Protein AF-A0A0S3SBW6-F1 (afdb_monomer_lite)

Sequence (137 aa):
MDALLVTCADGRRFARIVPVQAQPDSPPTWGVNSSSSASKRRSKVLGTHMEFLASALDGKISLGCDSAAWRAYVSGFVSLMVDCTPNWVLEVDVHVLKRLSNGLRQLNEEELALVLLAVRGIGTMGAAAELIIDTRI

Organism: NCBI:txid157739

Secondary structure (DSSP, 8-state):
-----EEPTT--EE---PPPPP-SS--------TTSHHHHHHHHHHHHHHHHHHHHHTTSS--SS-HHHHHHHHHHHHHHHHHH-TTHHHHS-HHHHHHHHHHHHHTT-HHHHHHHHHHH-GGGHHHHHHHHHHH--

InterPro domains:
  IPR039638 Mediator of RNA polymerase II transcription subunit 33A/B [PTHR33739] (29-134)
  IPR060620 Mediator of RNA polymerase II transcription subunit 33, C-terminal domain [PF27769] (29-93)

Foldseek 3Di:
DDFDFDADPVRDTDGQPDPPDDDDPD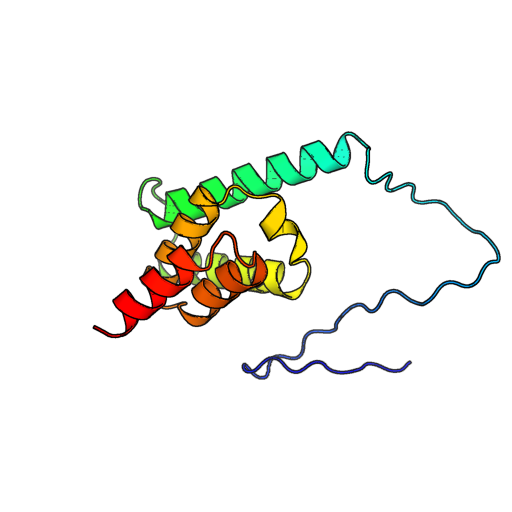DDPPPPPCPDVVVVVLLVVLQVVLLVLLCVLVVVDDDPDDPVVNLCVLLVVLVCCCVRPLCSLCSYDLVSLLSNLVSCVVSVNNVSSLSSLPSNPDVSVVSSVVSVVVVVD

pLDDT: mean 76.61, std 20.48, range [32.44, 96.25]

Radius of gyration: 17.64 Å; chains: 1; bounding box: 35×50×37 Å

Structure (mmCIF, N/CA/C/O backbone):
data_AF-A0A0S3SBW6-F1
#
_entry.id   AF-A0A0S3SBW6-F1
#
loop_
_atom_site.group_PDB
_atom_site.id
_atom_site.type_symbol
_atom_site.label_atom_id
_atom_site.label_alt_id
_atom_site.label_comp_id
_atom_site.label_asym_id
_atom_site.label_entity_id
_atom_site.label_seq_id
_atom_site.pdbx_PDB_ins_code
_atom_site.Cartn_x
_atom_site.Cartn_y
_atom_site.Cartn_z
_atom_site.occupancy
_atom_site.B_iso_or_equiv
_atom_site.auth_seq_id
_atom_site.auth_comp_id
_atom_site.auth_asym_id
_atom_site.auth_atom_id
_atom_site.pdbx_PDB_model_num
ATOM 1 N N . MET A 1 1 ? 1.930 -38.082 1.637 1.00 38.22 1 MET A N 1
ATOM 2 C CA . MET A 1 1 ? 2.438 -36.800 1.095 1.00 38.22 1 MET A CA 1
ATOM 3 C C . MET A 1 1 ? 1.215 -36.064 0.599 1.00 38.22 1 MET A C 1
ATOM 5 O O . MET A 1 1 ? 0.919 -36.109 -0.585 1.00 38.22 1 MET A O 1
ATOM 9 N N . ASP A 1 2 ? 0.452 -35.476 1.509 1.00 32.44 2 ASP A N 1
ATOM 10 C CA . ASP A 1 2 ? -0.850 -34.919 1.152 1.00 32.44 2 ASP A CA 1
ATOM 11 C C . ASP A 1 2 ? -0.720 -33.405 1.087 1.00 32.44 2 ASP A C 1
ATOM 13 O O . ASP A 1 2 ? -0.703 -32.701 2.095 1.00 32.44 2 ASP A O 1
ATOM 17 N N . ALA A 1 3 ? -0.524 -32.919 -0.136 1.00 32.84 3 ALA A N 1
ATOM 18 C CA . ALA A 1 3 ? -0.548 -31.504 -0.447 1.00 32.84 3 ALA A CA 1
ATOM 19 C C . ALA A 1 3 ? -2.011 -31.075 -0.599 1.00 32.84 3 ALA A C 1
ATOM 21 O O . ALA A 1 3 ? -2.649 -31.382 -1.605 1.00 32.84 3 ALA A O 1
ATOM 22 N N . LEU A 1 4 ? -2.546 -30.343 0.378 1.00 41.75 4 LEU A N 1
ATOM 23 C CA . LEU A 1 4 ? -3.753 -29.559 0.141 1.00 41.75 4 LEU A CA 1
ATOM 24 C C . LEU A 1 4 ? -3.359 -28.303 -0.637 1.00 41.75 4 LEU A C 1
ATOM 26 O O . LEU A 1 4 ? -2.688 -27.407 -0.123 1.00 41.75 4 LEU A O 1
ATOM 30 N N . LEU A 1 5 ? -3.767 -28.264 -1.902 1.00 40.44 5 LEU A N 1
ATOM 31 C CA . LEU A 1 5 ? -3.705 -27.067 -2.726 1.00 40.44 5 LEU A CA 1
ATOM 32 C C . LEU A 1 5 ? -4.710 -26.054 -2.176 1.00 40.44 5 LEU A C 1
ATOM 34 O O . LEU A 1 5 ? -5.917 -26.260 -2.273 1.00 40.44 5 LEU A O 1
ATOM 38 N N . VAL A 1 6 ? -4.212 -24.956 -1.611 1.00 45.84 6 VAL A N 1
ATOM 39 C CA . VAL A 1 6 ? -5.034 -23.767 -1.375 1.00 45.84 6 VAL A CA 1
ATOM 40 C C . VAL A 1 6 ? -4.972 -22.931 -2.647 1.00 45.84 6 VAL A C 1
ATOM 42 O O . VAL A 1 6 ? -3.896 -22.514 -3.075 1.00 45.84 6 VAL A O 1
ATOM 45 N N . THR A 1 7 ? -6.117 -22.738 -3.292 1.00 34.91 7 THR A N 1
ATOM 46 C CA . THR A 1 7 ? -6.253 -21.878 -4.470 1.00 34.91 7 THR A CA 1
ATOM 47 C C . THR A 1 7 ? -6.609 -20.465 -4.019 1.00 34.91 7 THR A C 1
ATOM 49 O O . THR A 1 7 ? -7.663 -20.272 -3.416 1.00 34.91 7 THR A O 1
ATOM 52 N N . CYS A 1 8 ? -5.760 -19.478 -4.313 1.00 42.22 8 CYS A N 1
ATOM 53 C CA . CYS A 1 8 ? -6.155 -18.070 -4.233 1.00 42.22 8 CYS A CA 1
ATOM 54 C C . CYS A 1 8 ? -7.104 -17.727 -5.396 1.00 42.22 8 CYS A C 1
ATOM 56 O O . CYS A 1 8 ? -7.069 -18.387 -6.438 1.00 42.22 8 CYS A O 1
ATOM 58 N N . ALA A 1 9 ? -7.922 -16.680 -5.239 1.00 48.97 9 ALA A N 1
ATOM 59 C CA . ALA A 1 9 ? -8.885 -16.221 -6.253 1.00 48.97 9 ALA A CA 1
ATOM 60 C C . ALA A 1 9 ? -8.239 -15.872 -7.617 1.00 48.97 9 ALA A C 1
ATOM 62 O O . ALA A 1 9 ? -8.907 -15.900 -8.643 1.00 48.97 9 ALA A O 1
ATOM 63 N N . ASP A 1 10 ? -6.927 -15.624 -7.633 1.00 49.94 10 ASP A N 1
ATOM 64 C CA . ASP A 1 10 ? -6.111 -15.306 -8.814 1.00 49.94 10 ASP A CA 1
ATOM 65 C C . ASP A 1 10 ? -5.569 -16.566 -9.548 1.00 49.94 10 ASP A C 1
ATOM 67 O O . ASP A 1 10 ? -4.823 -16.482 -10.518 1.00 49.94 10 ASP A O 1
ATOM 71 N N . GLY A 1 11 ? -5.908 -17.784 -9.103 1.00 37.06 11 GLY A N 1
ATOM 72 C CA . GLY A 1 11 ? -5.566 -19.034 -9.810 1.00 37.06 11 GLY A CA 1
ATOM 73 C C . GLY A 1 11 ? -4.094 -19.473 -9.727 1.00 37.06 11 GLY A C 1
ATOM 74 O O . GLY A 1 11 ? -3.745 -20.568 -10.180 1.00 37.06 11 GLY A O 1
ATOM 75 N N . ARG A 1 12 ? -3.217 -18.678 -9.104 1.00 45.28 12 ARG A N 1
ATOM 76 C CA . ARG A 1 12 ? -1.828 -19.064 -8.811 1.00 45.28 12 ARG A CA 1
ATOM 77 C C . ARG A 1 12 ? -1.769 -20.068 -7.654 1.00 45.28 12 ARG A C 1
ATOM 79 O O . ARG A 1 12 ? -2.311 -19.833 -6.576 1.00 45.28 12 ARG A O 1
ATOM 86 N N . ARG A 1 13 ? -1.110 -21.214 -7.883 1.00 41.88 13 ARG A N 1
ATOM 87 C CA . ARG A 1 13 ? -0.873 -22.245 -6.857 1.00 41.88 13 ARG A CA 1
ATOM 88 C C . ARG A 1 13 ? 0.342 -21.863 -6.020 1.00 41.88 13 ARG A C 1
ATOM 90 O O . ARG A 1 13 ? 1.462 -21.903 -6.523 1.00 41.88 13 ARG A O 1
ATOM 97 N N . PHE A 1 14 ? 0.129 -21.586 -4.740 1.00 46.38 14 PHE A N 1
ATOM 98 C CA . PHE A 1 14 ? 1.209 -21.496 -3.761 1.00 46.38 14 PHE A CA 1
ATOM 99 C C . PHE A 1 14 ? 1.199 -22.738 -2.872 1.00 46.38 14 PHE A C 1
ATOM 101 O O . PHE A 1 14 ? 0.155 -23.174 -2.387 1.00 46.38 14 PHE A O 1
ATOM 108 N N . ALA A 1 15 ? 2.372 -23.334 -2.668 1.00 37.69 15 ALA A N 1
ATOM 109 C CA . ALA A 1 15 ? 2.525 -24.416 -1.709 1.00 37.69 15 ALA A CA 1
ATOM 110 C C . ALA A 1 15 ? 2.510 -23.817 -0.299 1.00 37.69 15 ALA A C 1
ATOM 112 O O . ALA A 1 15 ? 3.453 -23.137 0.106 1.00 37.69 15 ALA A O 1
ATOM 113 N N . ARG A 1 16 ? 1.444 -24.069 0.465 1.00 46.34 16 ARG A N 1
ATOM 114 C CA . ARG A 1 16 ? 1.445 -23.768 1.896 1.00 46.34 16 ARG A CA 1
ATOM 115 C C . ARG A 1 16 ? 2.356 -24.781 2.586 1.00 46.34 16 ARG A C 1
ATOM 117 O O . ARG A 1 16 ? 2.078 -25.977 2.559 1.00 46.34 16 ARG A O 1
ATOM 124 N N . ILE A 1 17 ? 3.434 -24.312 3.208 1.00 45.53 17 ILE A N 1
ATOM 125 C CA . ILE A 1 17 ? 4.239 -25.148 4.103 1.00 45.53 17 ILE A CA 1
ATOM 126 C C . ILE A 1 17 ? 3.376 -25.418 5.340 1.00 45.53 17 ILE A C 1
ATOM 128 O O . ILE A 1 17 ? 3.193 -24.540 6.182 1.00 45.53 17 ILE A O 1
ATOM 132 N N . VAL A 1 18 ? 2.794 -26.614 5.429 1.00 41.56 18 VAL A N 1
ATOM 133 C CA . VAL A 1 18 ? 2.170 -27.093 6.666 1.00 41.56 18 VAL A CA 1
ATOM 134 C C . VAL A 1 18 ? 3.304 -27.582 7.567 1.00 41.56 18 VAL A C 1
ATOM 136 O O . VAL A 1 18 ? 4.064 -28.454 7.138 1.00 41.56 18 VAL A O 1
ATOM 139 N N . PRO A 1 19 ? 3.470 -27.048 8.790 1.00 42.81 19 PRO A N 1
ATOM 140 C CA . PRO A 1 19 ? 4.423 -27.624 9.720 1.00 42.81 19 PRO A CA 1
ATOM 141 C C . PRO A 1 19 ? 3.971 -29.052 10.033 1.00 42.81 19 PRO A C 1
ATOM 143 O O . PRO A 1 19 ? 2.829 -29.280 10.437 1.00 42.81 19 PRO A O 1
ATOM 146 N N . VAL A 1 20 ? 4.861 -30.014 9.793 1.00 47.41 20 VAL A N 1
ATOM 147 C CA . VAL A 1 20 ? 4.633 -31.418 10.132 1.00 47.41 20 VAL A CA 1
ATOM 148 C C . VAL A 1 20 ? 4.327 -31.512 11.631 1.00 47.41 20 VAL A C 1
ATOM 150 O O . VAL A 1 20 ? 5.050 -30.954 12.456 1.00 47.41 20 VAL A O 1
ATOM 153 N N . GLN A 1 21 ? 3.215 -32.157 11.983 1.00 45.47 21 GLN A N 1
ATOM 154 C CA . GLN A 1 21 ? 2.866 -32.437 13.376 1.00 45.47 21 GLN A CA 1
ATOM 155 C C . GLN A 1 21 ? 3.986 -33.285 13.996 1.00 45.47 21 GLN A C 1
ATOM 157 O O . GLN A 1 21 ? 4.266 -34.382 13.516 1.00 45.47 21 GLN A O 1
ATOM 162 N N . ALA A 1 22 ? 4.641 -32.765 15.034 1.00 43.09 22 ALA A N 1
ATOM 163 C CA . ALA A 1 22 ? 5.698 -33.464 15.757 1.00 43.09 22 ALA A CA 1
ATOM 164 C C . ALA A 1 22 ? 5.120 -34.227 16.968 1.00 43.09 22 ALA A C 1
ATOM 166 O O . ALA A 1 22 ? 4.453 -33.646 17.825 1.00 43.09 22 ALA A O 1
ATOM 167 N N . GLN A 1 23 ? 5.415 -35.526 17.040 1.00 40.69 23 GLN A N 1
ATOM 168 C CA . GLN A 1 23 ? 5.304 -36.396 18.223 1.00 40.69 23 GLN A CA 1
ATOM 169 C C . GLN A 1 23 ? 6.705 -36.960 18.561 1.00 40.69 23 GLN A C 1
ATOM 171 O O . GLN A 1 23 ? 7.589 -36.894 17.704 1.00 40.69 23 GLN A O 1
ATOM 176 N N . PRO A 1 24 ? 6.973 -37.373 19.817 1.00 50.06 24 PRO A N 1
ATOM 177 C CA . PRO A 1 24 ? 8.060 -36.772 20.584 1.00 50.06 24 PRO A CA 1
ATOM 178 C C . PRO A 1 24 ? 9.225 -37.727 20.871 1.00 50.06 24 PRO A C 1
ATOM 180 O O . PRO A 1 24 ? 9.319 -38.254 21.969 1.00 50.06 24 PRO A O 1
ATOM 183 N N . ASP A 1 25 ? 10.188 -37.818 19.953 1.00 49.22 25 ASP A N 1
ATOM 184 C CA . ASP A 1 25 ? 11.486 -38.459 20.215 1.00 49.22 25 ASP A CA 1
ATOM 185 C C . ASP A 1 25 ? 12.606 -37.465 19.852 1.00 49.22 25 ASP A C 1
ATOM 187 O O . ASP A 1 25 ? 13.149 -37.467 18.752 1.00 49.22 25 ASP A O 1
ATOM 191 N N . SER A 1 26 ? 12.844 -36.514 20.759 1.00 60.84 26 SER A N 1
ATOM 192 C CA . SER A 1 26 ? 13.582 -35.244 20.595 1.00 60.84 26 SER A CA 1
ATOM 193 C C . SER A 1 26 ? 14.839 -35.251 19.696 1.00 60.84 26 SER A C 1
ATOM 195 O O . SER A 1 26 ? 15.831 -35.900 20.033 1.00 60.84 26 SER A O 1
ATOM 197 N N . PRO A 1 27 ? 14.889 -34.376 18.667 1.00 49.44 27 PRO A N 1
ATOM 198 C CA . PRO A 1 27 ? 16.142 -33.793 18.178 1.00 49.44 27 PRO A CA 1
ATOM 199 C C . PRO A 1 27 ? 15.979 -32.296 17.791 1.00 49.44 27 PRO A C 1
ATOM 201 O O . PRO A 1 27 ? 14.929 -31.691 18.002 1.00 49.44 27 PRO A O 1
ATOM 204 N N . PRO A 1 28 ? 17.033 -31.672 17.243 1.00 51.53 28 PRO A N 1
ATOM 205 C CA . PRO A 1 28 ? 17.697 -30.506 17.823 1.00 51.53 28 PRO A CA 1
ATOM 206 C C . PRO A 1 28 ? 16.798 -29.267 17.968 1.00 51.53 28 PRO A C 1
ATOM 208 O O . PRO A 1 28 ? 16.152 -28.807 17.025 1.00 51.53 28 PRO A O 1
ATOM 211 N N . THR A 1 29 ? 16.867 -28.648 19.143 1.00 55.88 29 THR A N 1
ATOM 212 C CA . THR A 1 29 ? 16.335 -27.315 19.417 1.00 55.88 29 THR A CA 1
ATOM 213 C C . THR A 1 29 ? 17.061 -26.272 18.566 1.00 55.88 29 THR A C 1
ATOM 215 O O . THR A 1 29 ? 18.051 -25.673 18.982 1.00 55.88 29 THR A O 1
ATOM 218 N N . TRP A 1 30 ? 16.524 -25.967 17.384 1.00 55.28 30 TRP A N 1
ATOM 219 C CA . TRP A 1 30 ? 16.708 -24.641 16.796 1.00 55.28 30 TRP A CA 1
ATOM 220 C C . TRP A 1 30 ? 15.902 -23.684 17.661 1.00 55.28 30 TRP A C 1
ATOM 222 O O . TRP A 1 30 ? 14.744 -23.38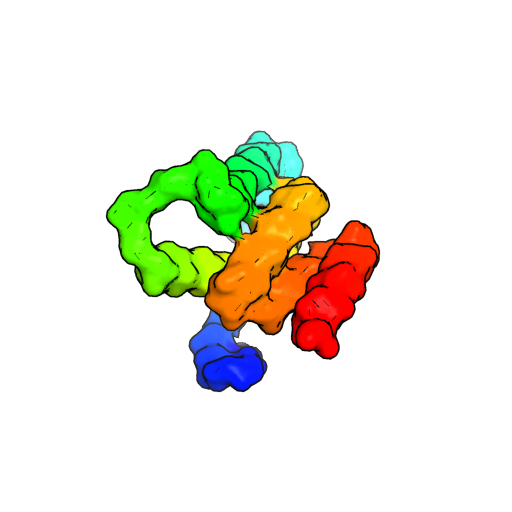5 17.379 1.00 55.28 30 TRP A O 1
ATOM 232 N N . GLY A 1 31 ? 16.501 -23.310 18.793 1.00 49.06 31 GLY A N 1
ATOM 233 C CA . GLY A 1 31 ? 15.959 -22.373 19.757 1.00 49.06 31 GLY A CA 1
ATOM 234 C C . GLY A 1 31 ? 15.691 -21.039 19.078 1.00 49.06 31 GLY A C 1
ATOM 235 O O . GLY A 1 31 ? 16.516 -20.136 19.108 1.00 49.06 31 GLY A O 1
ATOM 236 N N . VAL A 1 32 ? 14.518 -20.911 18.467 1.00 50.28 32 VAL A N 1
ATOM 237 C CA . VAL A 1 32 ? 13.885 -19.628 18.206 1.00 50.28 32 VAL A CA 1
ATOM 238 C C . VAL A 1 32 ? 13.132 -19.317 19.483 1.00 50.28 32 VAL A C 1
ATOM 240 O O . VAL A 1 32 ? 11.944 -19.590 19.634 1.00 50.28 32 VAL A O 1
ATOM 243 N N . ASN A 1 33 ? 13.864 -18.816 20.471 1.00 46.59 33 ASN A N 1
ATOM 244 C CA . ASN A 1 33 ? 13.252 -18.250 21.656 1.00 46.59 33 ASN A CA 1
ATOM 245 C C . ASN A 1 33 ? 12.446 -17.043 21.163 1.00 46.59 33 ASN A C 1
ATOM 247 O O . ASN A 1 33 ? 13.017 -16.016 20.789 1.00 46.59 33 ASN A O 1
ATOM 251 N N . SER A 1 34 ? 11.120 -17.154 21.179 1.00 49.06 34 SER A N 1
ATOM 252 C CA . SER A 1 34 ? 10.187 -16.079 20.820 1.00 49.06 34 SER A CA 1
ATOM 253 C C . SER A 1 34 ? 10.368 -14.796 21.662 1.00 49.06 34 SER A C 1
ATOM 255 O O . SER A 1 34 ? 9.824 -13.751 21.317 1.00 49.06 34 SER A O 1
ATOM 257 N N . SER A 1 35 ? 11.196 -14.836 22.718 1.00 49.72 35 SER A N 1
ATOM 258 C CA . SER A 1 35 ? 11.602 -13.695 23.561 1.00 49.72 35 SER A CA 1
ATOM 259 C C . SER A 1 35 ? 13.047 -13.198 23.353 1.00 49.72 35 SER A C 1
ATOM 261 O O . SER A 1 35 ? 13.519 -12.369 24.129 1.00 49.72 35 SER A O 1
ATOM 263 N N . SER A 1 36 ? 13.777 -13.685 22.344 1.00 52.41 36 SER A N 1
ATOM 264 C CA . SER A 1 36 ? 15.170 -13.284 22.078 1.00 52.41 36 SER A CA 1
ATOM 265 C C . SER A 1 36 ? 15.263 -11.937 21.343 1.00 52.41 36 SER A C 1
ATOM 267 O O . SER A 1 36 ? 14.332 -11.528 20.650 1.00 52.41 36 SER A O 1
ATOM 269 N N . SER A 1 37 ? 16.411 -11.253 21.437 1.00 51.16 37 SER A N 1
ATOM 270 C CA . SER A 1 37 ? 16.738 -10.003 20.718 1.00 51.16 37 SER A CA 1
ATOM 271 C C . SER A 1 37 ? 16.420 -10.046 19.212 1.00 51.16 37 SER A C 1
ATOM 273 O O . SER A 1 37 ? 16.146 -9.009 18.604 1.00 51.16 37 SER A O 1
ATOM 275 N N . ALA A 1 38 ? 16.387 -11.246 18.627 1.00 55.16 38 ALA A N 1
ATOM 276 C CA . ALA A 1 38 ? 15.938 -11.514 17.268 1.00 55.16 38 ALA A CA 1
ATOM 277 C C . ALA A 1 38 ? 14.485 -11.070 16.987 1.00 55.16 38 ALA A C 1
ATOM 279 O O . ALA A 1 38 ? 14.236 -10.547 15.901 1.00 55.16 38 ALA A O 1
ATOM 280 N N . SER A 1 39 ? 13.543 -11.193 17.936 1.00 62.84 39 SER A N 1
ATOM 281 C CA . SER A 1 39 ? 12.152 -10.739 17.734 1.00 62.84 39 SER A CA 1
ATOM 282 C C . SER A 1 39 ? 12.051 -9.210 17.713 1.00 62.84 39 SER A C 1
ATOM 284 O O . SER A 1 39 ? 11.410 -8.644 16.832 1.00 62.84 39 SER A O 1
ATOM 286 N N . LYS A 1 40 ? 12.799 -8.523 18.590 1.00 70.19 40 LYS A N 1
ATOM 287 C CA . LYS A 1 40 ? 12.927 -7.053 18.567 1.00 70.19 40 LYS A CA 1
ATOM 288 C C . LYS A 1 40 ? 13.607 -6.551 17.289 1.00 70.19 40 LYS A C 1
ATOM 290 O O . LYS A 1 40 ? 13.276 -5.480 16.789 1.00 70.19 40 LYS A O 1
ATOM 295 N N . ARG A 1 41 ? 14.568 -7.309 16.746 1.00 82.00 41 ARG A N 1
ATOM 296 C CA . ARG A 1 41 ? 15.210 -6.983 15.463 1.00 82.00 41 ARG A CA 1
ATOM 297 C C . ARG A 1 41 ? 14.240 -7.164 14.297 1.00 82.00 41 ARG A C 1
ATOM 299 O O . ARG A 1 41 ? 14.230 -6.320 13.408 1.00 82.00 41 ARG A O 1
ATOM 306 N N . ARG A 1 42 ? 13.429 -8.226 14.313 1.00 83.81 42 ARG A N 1
ATOM 307 C CA . ARG A 1 42 ? 12.415 -8.505 13.288 1.00 83.81 42 ARG A CA 1
ATOM 308 C C . ARG A 1 42 ? 11.398 -7.371 13.185 1.00 83.81 42 ARG A C 1
ATOM 310 O O . ARG A 1 42 ? 11.256 -6.822 12.097 1.00 83.81 42 ARG A O 1
ATOM 317 N N . SER A 1 43 ? 10.786 -6.965 14.297 1.00 86.19 43 SER A N 1
ATOM 318 C CA . SER A 1 43 ? 9.799 -5.877 14.285 1.00 86.19 43 SER A CA 1
ATOM 319 C C . SER A 1 43 ? 10.412 -4.551 13.832 1.00 86.19 43 SER A C 1
ATOM 321 O O . SER A 1 43 ? 9.816 -3.837 13.031 1.00 86.19 43 SER A O 1
ATOM 323 N N . LYS A 1 44 ? 11.651 -4.251 14.252 1.00 89.88 44 LYS A N 1
ATOM 324 C CA . LYS A 1 44 ? 12.378 -3.058 13.795 1.00 89.88 44 LYS A CA 1
ATOM 325 C C . LYS A 1 44 ? 12.626 -3.079 12.286 1.00 89.88 44 LYS A C 1
ATOM 327 O O . LYS A 1 44 ? 12.355 -2.089 11.619 1.00 89.88 44 LYS A O 1
ATOM 332 N N . VAL A 1 45 ? 13.127 -4.192 11.750 1.00 90.88 45 VAL A N 1
ATOM 333 C CA . VAL A 1 45 ? 13.401 -4.335 10.311 1.00 90.88 45 VAL A CA 1
ATOM 334 C C . VAL A 1 45 ? 12.108 -4.249 9.501 1.00 90.88 45 VAL A C 1
ATOM 336 O O . VAL A 1 45 ? 12.071 -3.517 8.516 1.00 90.88 45 VAL A O 1
ATOM 339 N N . LEU A 1 46 ? 11.048 -4.937 9.935 1.00 92.12 46 LEU A N 1
ATOM 340 C CA . LEU A 1 46 ? 9.733 -4.875 9.293 1.00 92.12 46 LEU A CA 1
ATOM 341 C C . LEU A 1 46 ? 9.173 -3.455 9.314 1.00 92.12 46 LEU A C 1
ATOM 343 O O . LEU A 1 46 ? 8.806 -2.940 8.265 1.00 92.12 46 LEU A O 1
ATOM 347 N N . GLY A 1 47 ? 9.168 -2.798 10.475 1.00 92.50 47 GLY A N 1
ATOM 348 C CA . GLY A 1 47 ? 8.695 -1.424 10.611 1.00 92.50 47 GLY A CA 1
ATOM 349 C C . GLY A 1 47 ? 9.455 -0.459 9.702 1.00 92.50 47 GLY A C 1
ATOM 350 O O . GLY A 1 47 ? 8.833 0.286 8.953 1.00 92.50 47 GLY A O 1
ATOM 351 N N . THR A 1 48 ? 10.792 -0.518 9.691 1.00 95.12 48 THR A N 1
ATOM 352 C CA . THR A 1 48 ? 11.613 0.318 8.798 1.00 95.12 48 THR A CA 1
ATOM 353 C C . THR A 1 48 ? 11.331 0.037 7.324 1.00 95.12 48 THR A C 1
ATOM 355 O O . THR A 1 48 ? 11.241 0.973 6.533 1.00 95.12 48 THR A O 1
ATOM 358 N N . HIS A 1 49 ? 11.175 -1.230 6.940 1.00 95.62 49 HIS A N 1
ATOM 359 C CA . HIS A 1 49 ? 10.908 -1.576 5.550 1.00 95.62 49 HIS A CA 1
ATOM 360 C C . HIS A 1 49 ? 9.519 -1.106 5.100 1.00 95.62 49 HIS A C 1
ATOM 362 O O . HIS A 1 49 ? 9.397 -0.496 4.043 1.00 95.62 49 HIS A O 1
ATOM 368 N N . MET A 1 50 ? 8.487 -1.303 5.923 1.00 96.12 50 MET A N 1
ATOM 369 C CA . MET A 1 50 ? 7.129 -0.844 5.611 1.00 96.12 50 MET A CA 1
ATOM 370 C C . MET A 1 50 ? 7.025 0.682 5.603 1.00 96.12 50 MET A C 1
ATOM 372 O O . MET A 1 50 ? 6.331 1.235 4.755 1.00 96.12 50 MET A O 1
ATOM 376 N N . GLU A 1 51 ? 7.755 1.372 6.481 1.00 96.25 51 GLU A N 1
ATOM 377 C CA . GLU A 1 51 ? 7.850 2.835 6.470 1.00 96.25 51 GLU A CA 1
ATOM 378 C C . GLU A 1 51 ? 8.509 3.354 5.186 1.00 96.25 51 GLU A C 1
ATOM 380 O O . GLU A 1 51 ? 8.065 4.356 4.621 1.00 96.25 51 GLU A O 1
ATOM 385 N N . PHE A 1 52 ? 9.539 2.658 4.695 1.00 95.88 52 PHE A N 1
ATOM 386 C CA . PHE A 1 52 ? 10.150 2.955 3.402 1.00 95.88 52 PHE A CA 1
ATOM 387 C C . PHE A 1 52 ? 9.145 2.778 2.257 1.00 95.88 52 PHE A C 1
ATOM 389 O O . PHE A 1 52 ? 8.984 3.704 1.462 1.00 95.88 52 PHE A O 1
ATOM 396 N N . LEU A 1 53 ? 8.428 1.646 2.201 1.00 95.94 53 LEU A N 1
ATOM 397 C CA . LEU A 1 53 ? 7.403 1.409 1.176 1.00 95.94 53 LEU A CA 1
ATOM 398 C C . LEU A 1 53 ? 6.314 2.488 1.222 1.00 95.94 53 LEU A C 1
ATOM 400 O O . LEU A 1 53 ? 6.015 3.101 0.202 1.00 95.94 53 LEU A O 1
ATOM 404 N N . ALA A 1 54 ? 5.765 2.771 2.407 1.00 95.69 54 ALA A N 1
ATOM 405 C CA . ALA A 1 54 ? 4.737 3.791 2.595 1.00 95.69 54 ALA A CA 1
ATOM 406 C C . ALA A 1 54 ? 5.230 5.194 2.203 1.00 95.69 54 ALA A C 1
ATOM 408 O O . ALA A 1 54 ? 4.497 5.966 1.596 1.00 95.69 54 ALA A O 1
ATOM 409 N N . SER A 1 55 ? 6.480 5.538 2.514 1.00 95.06 55 SER A N 1
ATOM 410 C CA . SER A 1 55 ? 7.054 6.840 2.154 1.00 95.06 55 SER A CA 1
ATOM 411 C C . SER A 1 55 ? 7.345 6.972 0.661 1.00 95.06 55 SER A C 1
ATOM 413 O O . SER A 1 55 ? 7.151 8.048 0.100 1.00 95.06 55 SER A O 1
ATOM 415 N N . ALA A 1 56 ? 7.766 5.891 0.007 1.00 93.81 56 ALA A N 1
ATOM 416 C CA . ALA A 1 56 ? 7.908 5.862 -1.442 1.00 93.81 56 ALA A CA 1
ATOM 417 C C . ALA A 1 56 ? 6.546 5.974 -2.150 1.00 93.81 56 ALA A C 1
ATOM 419 O O . ALA A 1 56 ? 6.422 6.725 -3.112 1.00 93.81 56 ALA A O 1
ATOM 420 N N . LEU A 1 57 ? 5.510 5.300 -1.640 1.00 92.94 57 LEU A N 1
ATOM 421 C CA . LEU A 1 57 ? 4.147 5.392 -2.179 1.00 92.94 57 LEU A CA 1
ATOM 422 C C . LEU A 1 57 ? 3.506 6.768 -1.972 1.00 92.94 57 LEU A C 1
ATOM 424 O O . LEU A 1 57 ? 2.801 7.242 -2.851 1.00 92.94 57 LEU A O 1
ATOM 428 N N . ASP A 1 58 ? 3.802 7.440 -0.860 1.00 91.94 58 ASP A N 1
ATOM 429 C CA . ASP A 1 58 ? 3.390 8.832 -0.632 1.00 91.94 58 ASP A CA 1
ATOM 430 C C . ASP A 1 58 ? 4.122 9.842 -1.542 1.00 91.94 58 ASP A C 1
ATOM 432 O O . ASP A 1 58 ? 3.874 11.045 -1.451 1.00 91.94 58 ASP A O 1
ATOM 436 N N . GLY A 1 59 ? 5.100 9.401 -2.342 1.00 89.50 59 GLY A N 1
ATOM 437 C CA . GLY A 1 59 ? 5.953 10.285 -3.140 1.00 89.50 59 GLY A CA 1
ATOM 438 C C . GLY A 1 59 ? 6.952 11.106 -2.315 1.00 89.50 59 GLY A C 1
ATOM 439 O O . GLY A 1 59 ? 7.546 12.050 -2.829 1.00 89.50 59 GLY A O 1
ATOM 440 N N . LYS A 1 60 ? 7.173 10.758 -1.037 1.00 90.31 60 LYS A N 1
ATOM 441 C CA . LYS A 1 60 ? 8.167 11.420 -0.164 1.00 90.31 60 LYS A CA 1
ATOM 442 C C . LYS A 1 60 ? 9.601 11.015 -0.497 1.00 90.31 60 LYS A C 1
ATOM 444 O O . LYS A 1 60 ? 10.543 11.680 -0.073 1.00 90.31 60 LYS A O 1
ATOM 449 N N . ILE A 1 61 ? 9.766 9.907 -1.213 1.00 88.69 61 ILE A N 1
ATOM 450 C CA . ILE A 1 61 ? 11.054 9.375 -1.650 1.00 88.69 61 ILE A CA 1
ATOM 451 C C . ILE A 1 61 ? 10.983 9.194 -3.165 1.00 88.69 61 ILE A C 1
ATOM 453 O O . ILE A 1 61 ? 10.084 8.517 -3.659 1.00 88.69 61 ILE A O 1
ATOM 457 N N . SER A 1 62 ? 11.943 9.761 -3.896 1.00 86.56 62 SER A N 1
ATOM 458 C CA . SER A 1 62 ? 12.111 9.460 -5.319 1.00 86.56 62 SER A CA 1
ATOM 459 C C . SER A 1 62 ? 12.787 8.109 -5.497 1.00 86.56 62 SER A C 1
ATOM 461 O O . SER A 1 62 ? 13.852 7.853 -4.933 1.00 86.56 62 SER A O 1
ATOM 463 N N . LEU A 1 63 ? 12.190 7.266 -6.331 1.00 85.12 63 LEU A N 1
ATOM 464 C CA . LEU A 1 63 ? 12.774 6.006 -6.767 1.00 85.12 63 LEU A CA 1
ATOM 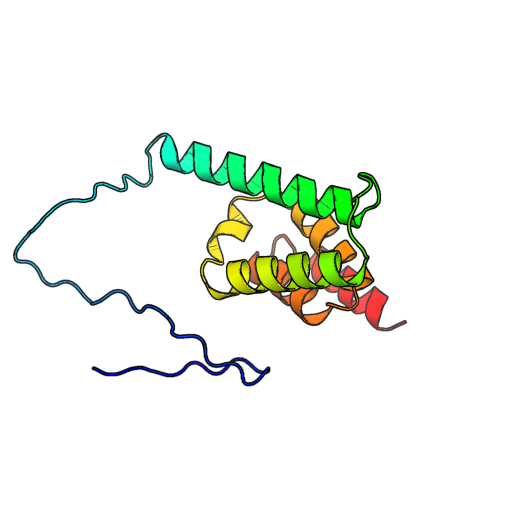465 C C . LEU A 1 63 ? 13.377 6.179 -8.161 1.00 85.12 63 LEU A C 1
ATOM 467 O O . LEU A 1 63 ? 12.839 6.900 -8.994 1.00 85.12 63 LEU A O 1
ATOM 471 N N . GLY A 1 64 ? 14.507 5.520 -8.410 1.00 87.31 64 GLY A N 1
ATOM 472 C CA . GLY A 1 64 ? 15.179 5.557 -9.713 1.00 87.31 64 GLY A CA 1
ATOM 473 C C . GLY A 1 64 ? 14.622 4.567 -10.742 1.00 87.31 64 GLY A C 1
ATOM 474 O O . GLY A 1 64 ? 15.148 4.505 -11.848 1.00 87.31 64 GLY A O 1
ATOM 475 N N . CYS A 1 65 ? 13.622 3.758 -10.379 1.00 86.31 65 CYS A N 1
ATOM 476 C CA . CYS A 1 65 ? 13.006 2.774 -11.267 1.00 86.31 65 CYS A CA 1
ATOM 477 C C . CYS A 1 65 ? 11.701 3.293 -11.880 1.00 86.31 65 CYS A C 1
ATOM 479 O O . CYS A 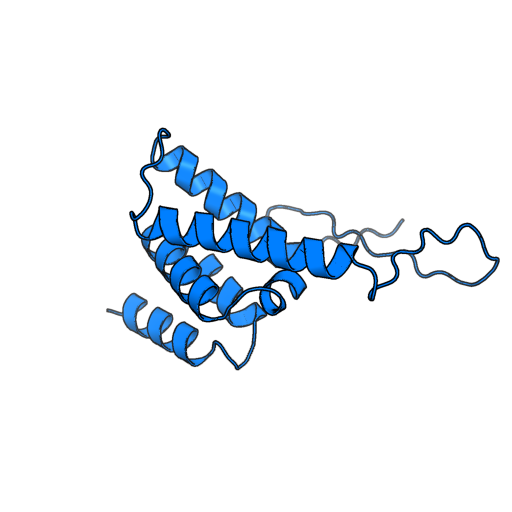1 65 ? 11.077 4.222 -11.364 1.00 86.31 65 CYS A O 1
ATOM 481 N N . ASP A 1 66 ? 11.290 2.681 -12.991 1.00 89.81 66 ASP A N 1
ATOM 482 C CA . ASP A 1 66 ? 10.012 2.985 -13.619 1.00 89.81 66 ASP A CA 1
ATOM 483 C C . ASP A 1 66 ? 8.828 2.553 -12.735 1.00 89.81 66 ASP A C 1
ATOM 485 O O . ASP A 1 66 ? 8.930 1.673 -11.871 1.00 89.81 66 ASP A O 1
ATOM 489 N N . SER A 1 67 ? 7.675 3.183 -12.965 1.00 86.75 67 SER A N 1
ATOM 490 C CA . SER A 1 67 ? 6.470 2.970 -12.162 1.00 86.75 67 SER A CA 1
ATOM 491 C C . SER A 1 67 ? 5.931 1.541 -12.245 1.00 86.75 67 SER A C 1
ATOM 493 O O . SER A 1 67 ? 5.341 1.067 -11.274 1.00 86.75 67 SER A O 1
ATOM 495 N N . ALA A 1 68 ? 6.151 0.832 -13.358 1.00 90.38 68 ALA A N 1
ATOM 496 C CA . ALA A 1 68 ? 5.685 -0.540 -13.520 1.00 90.38 68 ALA A CA 1
ATOM 497 C C . ALA A 1 68 ? 6.538 -1.514 -12.699 1.00 90.38 68 ALA A C 1
ATOM 499 O O . ALA A 1 68 ? 5.986 -2.356 -11.987 1.00 90.38 68 ALA A O 1
ATOM 500 N N . ALA A 1 69 ? 7.865 -1.363 -12.727 1.00 92.56 69 ALA A N 1
ATOM 501 C CA . ALA A 1 69 ? 8.772 -2.140 -11.887 1.00 92.56 69 ALA A CA 1
ATOM 502 C C . ALA A 1 69 ? 8.519 -1.886 -10.394 1.00 92.56 69 ALA A C 1
ATOM 504 O O . ALA A 1 69 ? 8.449 -2.836 -9.610 1.00 92.56 69 ALA A O 1
ATOM 505 N N . TRP A 1 70 ? 8.332 -0.619 -10.004 1.00 92.69 70 TRP A N 1
ATOM 506 C CA . TRP A 1 70 ? 7.997 -0.272 -8.623 1.00 92.69 70 TRP A CA 1
ATOM 507 C C . TRP A 1 70 ? 6.684 -0.913 -8.177 1.00 92.69 70 TRP A C 1
ATOM 509 O O . TRP A 1 70 ? 6.644 -1.578 -7.139 1.00 92.69 70 TRP A O 1
ATOM 519 N N . ARG A 1 71 ? 5.630 -0.781 -8.988 1.00 92.69 71 ARG A N 1
ATOM 520 C CA . ARG A 1 71 ? 4.336 -1.402 -8.706 1.00 92.69 71 ARG A CA 1
ATOM 521 C C . ARG A 1 71 ? 4.469 -2.915 -8.545 1.00 92.69 71 ARG A C 1
ATOM 523 O O . ARG A 1 71 ? 4.044 -3.446 -7.526 1.00 92.69 71 ARG A O 1
ATOM 530 N N . ALA A 1 72 ? 5.097 -3.601 -9.500 1.00 94.31 72 ALA A N 1
ATOM 531 C CA . ALA A 1 72 ? 5.261 -5.054 -9.452 1.00 94.31 72 ALA A CA 1
ATOM 532 C C . ALA A 1 72 ? 6.003 -5.520 -8.189 1.00 94.31 72 ALA A C 1
ATOM 534 O O . ALA A 1 72 ? 5.615 -6.517 -7.574 1.00 94.31 72 ALA A O 1
ATOM 535 N N . TYR A 1 73 ? 7.039 -4.782 -7.779 1.00 94.56 73 TYR A N 1
ATOM 536 C CA . TYR A 1 73 ? 7.766 -5.054 -6.545 1.00 94.56 73 TYR A CA 1
ATOM 537 C C . TYR A 1 73 ? 6.870 -4.921 -5.308 1.00 94.56 73 TYR A C 1
ATOM 539 O O . TYR A 1 73 ? 6.797 -5.860 -4.513 1.00 94.56 73 TYR A O 1
ATOM 547 N N . VAL A 1 74 ? 6.169 -3.793 -5.157 1.00 95.12 74 VAL A N 1
ATOM 548 C CA . VAL A 1 74 ? 5.311 -3.541 -3.989 1.00 95.12 74 VAL A CA 1
ATOM 549 C C . VAL A 1 74 ? 4.170 -4.553 -3.925 1.00 95.12 74 VAL A C 1
ATOM 551 O O . VAL A 1 74 ? 4.001 -5.200 -2.889 1.00 95.12 74 VAL A O 1
ATOM 554 N N . SER A 1 75 ? 3.429 -4.740 -5.023 1.00 94.25 75 SER A N 1
ATOM 555 C CA . SER A 1 75 ? 2.302 -5.678 -5.081 1.00 94.25 75 SER A CA 1
ATOM 556 C C . SER A 1 75 ? 2.755 -7.098 -4.750 1.00 94.25 75 SER A C 1
ATOM 558 O O . SER A 1 75 ? 2.159 -7.758 -3.897 1.00 94.25 75 SER A O 1
ATOM 560 N N . GLY A 1 76 ? 3.842 -7.566 -5.373 1.00 95.38 76 GLY A N 1
ATOM 561 C CA . GLY A 1 76 ? 4.358 -8.917 -5.161 1.00 95.38 76 GLY A CA 1
ATOM 562 C C . GLY A 1 76 ? 4.873 -9.140 -3.739 1.00 95.38 76 GLY A C 1
ATOM 563 O O . GLY A 1 76 ? 4.547 -10.151 -3.115 1.00 95.38 76 GLY A O 1
ATOM 564 N N . PHE A 1 77 ? 5.639 -8.188 -3.203 1.00 94.69 77 PHE A N 1
ATOM 565 C CA . PHE A 1 77 ? 6.189 -8.287 -1.855 1.00 94.69 77 PHE A CA 1
ATOM 566 C C . PHE A 1 77 ? 5.092 -8.282 -0.784 1.00 94.69 77 PHE A C 1
ATOM 568 O O . PHE A 1 77 ? 5.079 -9.159 0.083 1.00 94.69 77 PHE A O 1
ATOM 575 N N . VAL A 1 78 ? 4.157 -7.327 -0.844 1.00 94.62 78 VAL A N 1
ATOM 576 C CA . VAL A 1 78 ? 3.093 -7.215 0.163 1.00 94.62 78 VAL A CA 1
ATOM 577 C C . VAL A 1 78 ? 2.148 -8.414 0.090 1.00 94.62 78 VAL A C 1
ATOM 579 O O . VAL A 1 78 ? 1.841 -8.978 1.139 1.00 94.62 78 VAL A O 1
ATOM 582 N N . SER A 1 79 ? 1.768 -8.865 -1.112 1.00 93.81 79 SER A N 1
ATOM 583 C CA . SER A 1 79 ? 0.938 -10.072 -1.282 1.00 93.81 79 SER A CA 1
ATOM 584 C C . SER A 1 79 ? 1.599 -11.292 -0.649 1.00 93.81 79 SER A C 1
ATOM 586 O O . SER A 1 79 ? 0.998 -11.957 0.191 1.00 93.81 79 SER A O 1
ATOM 588 N N . LEU A 1 80 ? 2.880 -11.532 -0.957 1.00 93.00 80 LEU A N 1
ATOM 589 C CA . LEU A 1 80 ? 3.630 -12.649 -0.382 1.00 93.00 80 LEU A CA 1
ATOM 590 C C . LEU A 1 80 ? 3.649 -12.593 1.151 1.00 93.00 80 LEU A C 1
ATOM 592 O O . LEU A 1 80 ? 3.460 -13.608 1.823 1.00 93.00 80 LEU A O 1
ATOM 596 N N . MET A 1 81 ? 3.885 -11.409 1.715 1.00 92.12 81 MET A N 1
ATOM 597 C CA . MET A 1 81 ? 3.964 -11.219 3.162 1.00 92.12 81 MET A CA 1
ATOM 598 C C . MET A 1 81 ? 2.615 -11.453 3.848 1.00 92.12 81 MET A C 1
ATOM 600 O O . MET A 1 81 ? 2.569 -12.092 4.904 1.00 92.12 81 MET A O 1
ATOM 604 N N . VAL A 1 82 ? 1.530 -10.944 3.264 1.00 89.44 82 VAL A N 1
ATOM 605 C CA . VAL A 1 82 ? 0.152 -11.140 3.736 1.00 89.44 82 VAL A CA 1
ATOM 606 C C . VAL A 1 82 ? -0.243 -12.619 3.683 1.00 89.44 82 VAL A C 1
ATOM 608 O O . VAL A 1 82 ? -0.750 -13.138 4.677 1.00 89.44 82 VAL A O 1
ATOM 611 N N . ASP A 1 83 ? 0.070 -13.318 2.592 1.00 87.25 83 ASP A N 1
ATOM 612 C CA . ASP A 1 83 ? -0.321 -14.719 2.399 1.00 87.25 83 ASP A CA 1
ATOM 613 C C . ASP A 1 83 ? 0.499 -15.690 3.259 1.00 87.25 83 ASP A C 1
ATOM 615 O O . ASP A 1 83 ? -0.032 -16.643 3.837 1.00 87.25 83 ASP A O 1
ATOM 619 N N . CYS A 1 84 ? 1.813 -15.469 3.350 1.00 83.12 84 CYS A N 1
ATOM 620 C CA . CYS A 1 84 ? 2.722 -16.431 3.972 1.00 83.12 84 CYS A CA 1
ATOM 621 C C . CYS A 1 84 ? 2.976 -16.158 5.458 1.00 83.12 84 CYS A C 1
ATOM 623 O O . CYS A 1 84 ? 3.255 -17.096 6.205 1.00 83.12 84 CYS A O 1
ATOM 625 N N . THR A 1 85 ? 2.931 -14.897 5.907 1.00 85.06 85 THR A N 1
ATOM 626 C CA . THR A 1 85 ? 3.335 -14.542 7.283 1.00 85.06 85 THR A CA 1
ATOM 627 C C . THR A 1 85 ? 2.460 -13.455 7.928 1.00 85.06 85 THR A C 1
ATOM 629 O O . THR A 1 85 ? 3.007 -12.542 8.545 1.00 85.06 85 THR A O 1
ATOM 632 N N . PRO A 1 86 ? 1.117 -13.539 7.887 1.00 84.25 86 PRO A N 1
ATOM 633 C CA . PRO A 1 86 ? 0.205 -12.429 8.211 1.00 84.25 86 PRO A CA 1
ATOM 634 C C . PRO A 1 86 ? 0.412 -11.780 9.593 1.00 84.25 86 PRO A C 1
ATOM 636 O O . PRO A 1 86 ? 0.097 -10.610 9.781 1.00 84.25 86 PRO A O 1
ATOM 639 N N . ASN A 1 87 ? 1.010 -12.489 10.556 1.00 86.38 87 ASN A N 1
ATOM 640 C CA . ASN A 1 87 ? 1.336 -11.949 11.881 1.00 86.38 87 ASN A CA 1
ATOM 641 C C . ASN A 1 87 ? 2.252 -10.709 11.843 1.00 86.38 87 ASN A C 1
ATOM 643 O O . ASN A 1 87 ? 2.225 -9.924 12.789 1.00 86.38 87 ASN A O 1
ATOM 647 N N . TRP A 1 88 ? 3.024 -10.496 10.765 1.00 88.88 88 TRP A N 1
ATOM 648 C CA . TRP A 1 88 ? 3.872 -9.302 10.608 1.00 88.88 88 TRP A CA 1
ATOM 649 C C . TRP A 1 88 ? 3.064 -7.999 10.711 1.00 88.88 88 TRP A C 1
ATOM 651 O O . TRP A 1 88 ? 3.576 -6.985 11.177 1.00 88.88 88 TRP A O 1
ATOM 661 N N . VAL A 1 89 ? 1.790 -8.039 10.314 1.00 89.62 89 VAL A N 1
ATOM 662 C CA . VAL A 1 89 ? 0.873 -6.895 10.281 1.00 89.62 89 VAL A CA 1
ATOM 663 C C . VAL A 1 89 ? 0.619 -6.330 11.688 1.00 89.62 89 VAL A C 1
ATOM 665 O O . VAL A 1 89 ? 0.412 -5.126 11.848 1.00 89.62 89 VAL A O 1
ATOM 668 N N . LEU A 1 90 ? 0.691 -7.177 12.721 1.00 88.00 90 LEU A N 1
ATOM 669 C CA . LEU A 1 90 ? 0.564 -6.771 14.126 1.00 88.00 90 LEU A CA 1
ATOM 670 C C . LEU A 1 90 ? 1.839 -6.106 14.665 1.00 88.00 90 LEU A C 1
ATOM 672 O O . LEU A 1 90 ? 1.773 -5.345 15.627 1.00 88.00 90 LEU A O 1
ATOM 676 N N . GLU A 1 91 ? 2.993 -6.386 14.052 1.00 88.81 91 GLU A N 1
ATOM 677 C CA . GLU A 1 91 ? 4.299 -5.852 14.462 1.00 88.81 91 GLU A CA 1
ATOM 678 C C . GLU A 1 91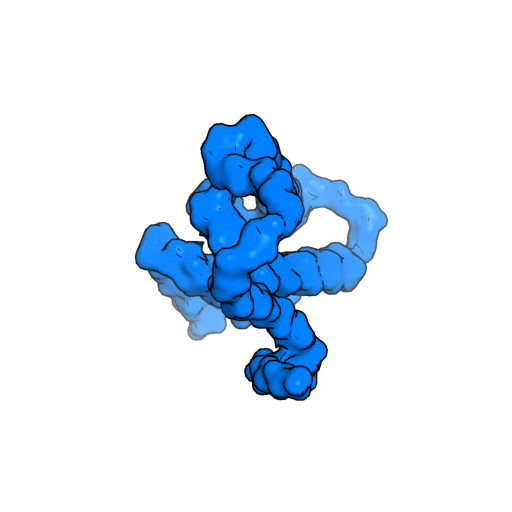 ? 4.558 -4.433 13.919 1.00 88.81 91 GLU A C 1
ATOM 680 O O . GLU A 1 91 ? 5.498 -3.768 14.355 1.00 88.81 91 GLU A O 1
ATOM 685 N N . VAL A 1 92 ? 3.744 -3.967 12.967 1.00 90.88 92 VAL A N 1
ATOM 686 C CA . VAL A 1 92 ? 3.903 -2.680 12.274 1.00 90.88 92 VAL A CA 1
ATOM 687 C C . VAL A 1 92 ? 2.892 -1.660 12.799 1.00 90.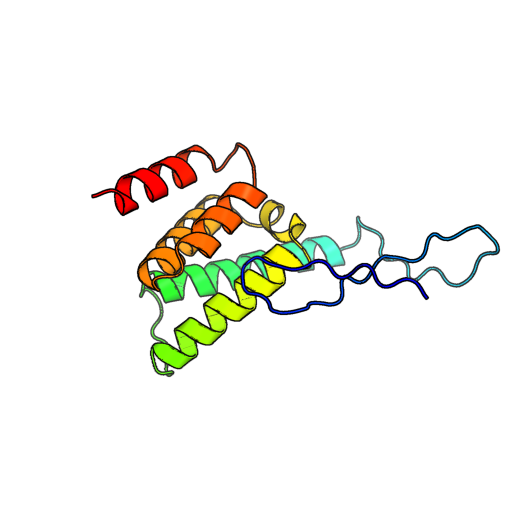88 92 VAL A C 1
ATOM 689 O O . VAL A 1 92 ? 1.771 -1.998 13.176 1.00 90.88 92 VAL A O 1
ATOM 692 N N . ASP A 1 93 ? 3.259 -0.383 12.828 1.00 91.75 93 ASP A N 1
ATOM 693 C CA . ASP A 1 93 ? 2.383 0.694 13.297 1.00 91.75 93 ASP A CA 1
ATOM 694 C C . ASP A 1 93 ? 1.130 0.869 12.401 1.00 91.75 93 ASP A C 1
ATOM 696 O O . ASP A 1 93 ? 1.183 0.674 11.183 1.00 91.75 93 ASP A O 1
ATOM 700 N N . VAL A 1 94 ? -0.024 1.187 13.007 1.00 91.06 94 VAL A N 1
ATOM 701 C CA . VAL A 1 94 ? -1.316 1.342 12.298 1.00 91.06 94 VAL A CA 1
ATOM 702 C C . VAL A 1 94 ? -1.232 2.427 11.236 1.00 91.06 94 VAL A C 1
ATOM 704 O O . VAL A 1 94 ? -1.738 2.247 10.129 1.00 91.06 94 VAL A O 1
ATOM 707 N N . HIS A 1 95 ? -0.594 3.547 11.559 1.00 93.56 95 HIS A N 1
ATOM 708 C CA . HIS A 1 95 ? -0.461 4.685 10.667 1.00 93.56 95 HIS A CA 1
ATOM 709 C C . HIS A 1 95 ? 0.328 4.319 9.405 1.00 93.56 95 HIS A C 1
ATOM 711 O O . HIS A 1 95 ? -0.059 4.704 8.301 1.00 93.56 95 HIS A O 1
ATOM 717 N N . VAL A 1 96 ? 1.377 3.507 9.555 1.00 95.12 96 VAL A N 1
ATOM 718 C CA . VAL A 1 96 ? 2.185 3.011 8.432 1.00 95.12 96 VAL A CA 1
ATOM 719 C C . VAL A 1 96 ? 1.360 2.106 7.532 1.00 95.12 96 VAL A C 1
ATOM 721 O O . VAL A 1 96 ? 1.375 2.280 6.316 1.00 95.12 96 VAL A O 1
ATOM 724 N N . LEU A 1 97 ? 0.575 1.193 8.110 1.00 93.94 97 LEU A N 1
ATOM 725 C CA . LEU A 1 97 ? -0.305 0.340 7.313 1.00 93.94 97 LEU A CA 1
ATOM 726 C C . LEU A 1 97 ? -1.407 1.117 6.596 1.00 93.94 97 LEU A C 1
ATOM 728 O O . LEU A 1 97 ? -1.718 0.787 5.458 1.00 93.94 97 LEU A O 1
ATOM 732 N N . LYS A 1 98 ? -1.981 2.152 7.222 1.00 94.12 98 LYS A N 1
ATOM 733 C CA . LYS A 1 98 ? -2.968 3.018 6.559 1.00 94.12 98 LYS A CA 1
ATOM 734 C C . LYS A 1 98 ? -2.363 3.704 5.333 1.00 94.12 98 LYS A C 1
ATOM 736 O O . LYS A 1 98 ? -2.959 3.670 4.261 1.00 94.12 98 LYS A O 1
ATOM 741 N N . ARG A 1 99 ? -1.167 4.286 5.479 1.00 95.75 99 ARG A N 1
ATOM 742 C CA . ARG A 1 99 ? -0.439 4.931 4.372 1.00 95.75 99 ARG A CA 1
ATOM 743 C C . ARG A 1 99 ? -0.097 3.936 3.268 1.00 95.75 99 ARG A C 1
ATOM 745 O O . ARG A 1 99 ? -0.394 4.191 2.108 1.00 95.75 99 ARG A O 1
ATOM 752 N N . LEU A 1 100 ? 0.442 2.775 3.641 1.00 95.25 100 LEU A N 1
ATOM 753 C CA . LEU A 1 100 ? 0.744 1.687 2.710 1.00 95.25 100 LEU A CA 1
ATOM 754 C C . LEU A 1 100 ? -0.507 1.247 1.935 1.00 95.25 100 LEU A C 1
ATOM 756 O O . LEU A 1 100 ? -0.464 1.133 0.716 1.00 95.25 100 LEU A O 1
ATOM 760 N N . SER A 1 101 ? -1.632 1.068 2.629 1.00 93.56 101 SER A N 1
ATOM 761 C CA . SER A 1 101 ? -2.915 0.694 2.031 1.00 93.56 101 SER A CA 1
ATOM 762 C C . SER A 1 101 ? -3.435 1.751 1.051 1.00 93.56 101 SER A C 1
ATOM 764 O O . SER A 1 101 ? -3.894 1.411 -0.036 1.00 93.56 101 SER A O 1
ATOM 766 N N . ASN A 1 102 ? -3.328 3.037 1.393 1.00 94.31 102 ASN A N 1
ATOM 767 C CA . ASN A 1 102 ? -3.705 4.119 0.481 1.00 94.31 102 ASN A CA 1
ATOM 768 C C . ASN A 1 102 ? -2.793 4.163 -0.759 1.00 94.31 102 ASN A C 1
ATOM 770 O O . ASN A 1 102 ? -3.266 4.325 -1.881 1.00 94.31 102 ASN A O 1
ATOM 774 N N . GLY A 1 103 ? -1.491 3.946 -0.571 1.00 93.62 103 GLY A N 1
ATOM 775 C CA . GLY A 1 103 ? -0.531 3.827 -1.665 1.00 93.62 103 GLY A CA 1
ATOM 776 C C . GLY A 1 103 ? -0.830 2.658 -2.608 1.00 93.62 103 GLY A C 1
ATOM 777 O O . GLY A 1 103 ? -0.784 2.819 -3.823 1.00 93.62 103 GLY A O 1
ATOM 778 N N . LEU A 1 104 ? -1.204 1.495 -2.067 1.00 93.62 104 LEU A N 1
ATOM 779 C CA . LEU A 1 104 ? -1.643 0.338 -2.858 1.00 93.62 104 LEU A CA 1
ATOM 780 C C . LEU A 1 104 ? -2.894 0.652 -3.686 1.00 93.62 104 LEU A C 1
ATOM 782 O O . LEU A 1 104 ? -2.939 0.322 -4.870 1.00 93.62 104 LEU A O 1
ATOM 786 N N . ARG A 1 105 ? -3.872 1.365 -3.114 1.00 91.69 105 ARG A N 1
ATOM 787 C CA . ARG A 1 105 ? -5.034 1.853 -3.872 1.00 91.69 105 ARG A CA 1
ATOM 788 C C . ARG A 1 105 ? -4.616 2.756 -5.035 1.00 91.69 105 ARG A C 1
ATOM 790 O O . ARG A 1 105 ? -5.092 2.562 -6.146 1.00 91.69 105 ARG A O 1
ATOM 797 N N . GLN A 1 106 ? -3.687 3.689 -4.820 1.00 90.88 106 GLN A N 1
ATOM 798 C CA . GLN A 1 106 ? -3.166 4.553 -5.893 1.00 90.88 106 GLN A CA 1
ATOM 799 C C . GLN A 1 106 ? -2.408 3.774 -6.979 1.00 90.88 106 GLN A C 1
ATOM 801 O O . GLN A 1 106 ? -2.385 4.188 -8.136 1.00 90.88 106 GLN A O 1
ATOM 806 N N . LEU A 1 107 ? -1.825 2.625 -6.628 1.00 90.38 107 LEU A N 1
ATOM 807 C CA . LEU A 1 107 ? -1.244 1.676 -7.578 1.00 90.38 107 LEU A CA 1
ATOM 808 C C . LEU A 1 107 ? -2.278 0.760 -8.255 1.00 90.38 107 LEU A C 1
ATOM 810 O O . LEU A 1 107 ? -1.887 -0.115 -9.027 1.00 90.38 107 LEU A O 1
ATOM 814 N N . ASN A 1 108 ? -3.575 0.969 -8.015 1.00 90.75 108 ASN A N 1
ATOM 815 C CA . ASN A 1 108 ? -4.670 0.153 -8.538 1.00 90.75 108 ASN A CA 1
ATOM 816 C C . ASN A 1 108 ? -4.667 -1.297 -7.995 1.00 90.75 108 ASN A C 1
ATOM 818 O O . ASN A 1 108 ? -5.058 -2.228 -8.700 1.00 90.75 108 ASN A O 1
ATOM 822 N N . GLU A 1 109 ? -4.215 -1.477 -6.747 1.00 92.31 109 GLU A N 1
ATOM 823 C CA . GLU A 1 109 ? -4.146 -2.743 -5.989 1.00 92.31 109 GLU A CA 1
ATOM 824 C C . GLU A 1 109 ? -5.119 -2.722 -4.793 1.00 92.31 109 GLU A C 1
ATOM 826 O O . GLU A 1 109 ? -4.748 -2.955 -3.639 1.00 92.31 109 GLU A O 1
ATOM 831 N N . GLU A 1 110 ? -6.378 -2.371 -5.050 1.00 92.31 110 GLU A N 1
ATOM 832 C CA . GLU A 1 110 ? -7.384 -2.125 -4.006 1.00 92.31 110 GLU A CA 1
ATOM 833 C C . GLU A 1 110 ? -7.735 -3.377 -3.193 1.00 92.31 110 GLU A C 1
ATOM 835 O O . GLU A 1 110 ? -7.842 -3.311 -1.970 1.00 92.31 110 GLU A O 1
ATOM 840 N N . GLU A 1 111 ? -7.847 -4.533 -3.852 1.00 90.69 111 GLU A N 1
ATOM 841 C CA . GLU A 1 111 ? -8.064 -5.830 -3.197 1.00 90.69 111 GLU A CA 1
ATOM 842 C C . GLU A 1 111 ? -6.970 -6.101 -2.154 1.00 90.69 111 GLU A C 1
ATOM 844 O O . GLU A 1 111 ? -7.256 -6.396 -0.993 1.00 90.69 111 GLU A O 1
ATOM 849 N N . LEU A 1 112 ? -5.701 -5.913 -2.533 1.00 91.81 112 LEU A N 1
ATOM 850 C CA . LEU A 1 112 ? -4.567 -6.123 -1.636 1.00 91.81 112 LEU A CA 1
ATOM 851 C C . LEU A 1 112 ? -4.551 -5.110 -0.484 1.00 91.81 112 LEU A C 1
ATOM 853 O O . LEU A 1 112 ? -4.232 -5.472 0.652 1.00 91.81 112 LEU A O 1
ATOM 857 N N . ALA A 1 113 ? -4.924 -3.857 -0.757 1.00 92.88 113 ALA A N 1
ATOM 858 C CA . ALA A 1 113 ? -5.073 -2.816 0.255 1.00 92.88 113 ALA A CA 1
ATOM 859 C C . ALA A 1 113 ? -6.117 -3.210 1.320 1.00 92.88 113 ALA A C 1
ATOM 861 O O . ALA A 1 113 ? -5.852 -3.143 2.525 1.00 92.88 113 ALA A O 1
ATOM 862 N N . LEU A 1 114 ? -7.282 -3.701 0.889 1.00 90.75 114 LEU A N 1
ATOM 863 C CA . LEU A 1 114 ? -8.337 -4.159 1.794 1.00 90.75 114 LEU A CA 1
ATOM 864 C C . LEU A 1 114 ? -7.915 -5.394 2.590 1.00 90.75 114 LEU A C 1
ATOM 866 O O . LEU A 1 114 ? -8.120 -5.425 3.805 1.00 90.75 114 LEU A O 1
ATOM 870 N N . VAL A 1 115 ? -7.286 -6.382 1.945 1.00 91.44 115 VAL A N 1
ATOM 871 C CA . VAL A 1 115 ? -6.788 -7.583 2.634 1.00 91.44 115 VAL A CA 1
ATOM 872 C C . VAL A 1 115 ? -5.760 -7.201 3.699 1.00 91.44 115 VAL A C 1
ATOM 874 O O . VAL A 1 115 ? -5.847 -7.690 4.826 1.00 91.44 115 VAL A O 1
ATOM 877 N N . LEU A 1 116 ? -4.833 -6.286 3.400 1.00 92.00 116 LEU A N 1
ATOM 878 C CA . LEU A 1 116 ? -3.836 -5.813 4.364 1.00 92.00 116 LEU A CA 1
ATOM 879 C C . LEU A 1 116 ? -4.491 -5.253 5.639 1.00 92.00 116 LEU A C 1
ATOM 881 O O . LEU A 1 116 ? -4.077 -5.585 6.755 1.00 92.00 116 LEU A O 1
ATOM 885 N N . LEU A 1 117 ? -5.524 -4.420 5.488 1.00 90.62 117 LEU A N 1
ATOM 886 C CA . LEU A 1 117 ? -6.245 -3.849 6.627 1.00 90.62 117 LEU A CA 1
ATOM 887 C C . LEU A 1 117 ? -7.147 -4.864 7.329 1.00 90.62 117 LEU A C 1
ATOM 889 O O . LEU A 1 117 ? -7.279 -4.797 8.552 1.00 90.62 117 LEU A O 1
ATOM 893 N N . ALA A 1 118 ? -7.740 -5.804 6.594 1.00 87.50 118 ALA A N 1
ATOM 894 C CA . ALA A 1 118 ? -8.570 -6.861 7.158 1.00 87.50 118 ALA A CA 1
ATOM 895 C C . ALA A 1 118 ? -7.744 -7.822 8.025 1.00 87.50 118 ALA A C 1
ATOM 897 O O . ALA A 1 118 ? -8.162 -8.165 9.131 1.00 87.50 118 ALA A O 1
ATOM 898 N N . VAL A 1 119 ? -6.541 -8.194 7.572 1.00 86.88 119 VAL A N 1
ATOM 899 C CA . VAL A 1 119 ? -5.631 -9.095 8.299 1.00 86.88 119 VAL A CA 1
ATOM 900 C C . VAL A 1 119 ? -5.192 -8.512 9.643 1.00 86.88 119 VAL A C 1
ATOM 902 O O . VAL A 1 119 ? -4.985 -9.259 10.598 1.00 86.88 119 VAL A O 1
ATOM 905 N N . ARG A 1 120 ? -5.103 -7.183 9.768 1.00 84.38 120 ARG A N 1
ATOM 906 C CA . ARG A 1 120 ? -4.810 -6.534 11.055 1.00 84.38 120 ARG A CA 1
ATOM 907 C C . ARG A 1 120 ? -5.955 -6.643 12.068 1.00 84.38 120 ARG A C 1
ATOM 909 O O . ARG A 1 120 ? -5.704 -6.613 13.274 1.00 84.38 120 ARG A O 1
ATOM 916 N N . GLY A 1 121 ? -7.197 -6.746 11.600 1.00 83.19 121 GLY A N 1
ATOM 917 C CA . GLY A 1 121 ? -8.392 -6.848 12.434 1.00 83.19 121 GLY A CA 1
ATOM 918 C C . GLY A 1 121 ? -9.025 -5.503 12.812 1.00 83.19 121 GLY A C 1
ATOM 919 O O . GLY A 1 121 ? -8.983 -4.525 12.071 1.00 83.19 121 GLY A O 1
ATOM 920 N N . ILE A 1 122 ? -9.670 -5.453 13.981 1.00 78.50 122 ILE A N 1
ATOM 921 C CA . ILE A 1 122 ? -10.639 -4.394 14.334 1.00 78.50 122 ILE A CA 1
ATOM 922 C C . ILE A 1 122 ? -10.009 -2.991 14.390 1.00 78.50 122 ILE A C 1
ATOM 924 O O . ILE A 1 122 ? -10.651 -2.013 14.010 1.00 78.50 122 ILE A O 1
ATOM 928 N N . GLY A 1 123 ? -8.739 -2.875 14.795 1.00 77.75 123 GLY A N 1
ATOM 929 C CA . GLY A 1 123 ? -8.038 -1.586 14.913 1.00 77.75 123 GLY A CA 1
ATOM 930 C C . GLY A 1 123 ? -7.881 -0.812 13.595 1.00 77.75 123 GLY A C 1
ATOM 931 O O . GLY A 1 123 ? -7.557 0.374 13.613 1.00 77.75 123 GLY A O 1
ATOM 932 N N . THR A 1 124 ? -8.128 -1.456 12.454 1.00 82.06 124 THR A N 1
ATOM 933 C CA . THR A 1 124 ? -8.062 -0.863 11.111 1.00 82.06 124 THR A CA 1
ATOM 934 C C . THR A 1 124 ? -9.399 -0.834 10.382 1.00 82.06 124 THR A C 1
ATOM 936 O O . THR A 1 124 ? -9.446 -0.305 9.274 1.00 82.06 124 THR A O 1
ATOM 939 N N . MET A 1 125 ? -10.498 -1.304 10.987 1.00 84.94 125 MET A N 1
ATOM 940 C CA . MET A 1 125 ? -11.824 -1.296 10.347 1.00 84.94 125 MET A CA 1
ATOM 941 C C . MET A 1 125 ? -12.260 0.101 9.891 1.00 84.94 125 MET A C 1
ATOM 943 O O . MET A 1 125 ? -12.841 0.225 8.820 1.00 84.94 125 MET A O 1
ATOM 947 N N . GLY A 1 126 ? -11.935 1.151 10.655 1.00 81.31 126 GLY A N 1
ATOM 948 C CA . GLY A 1 126 ? -12.211 2.534 10.249 1.00 81.31 126 GLY A CA 1
ATOM 949 C C . GLY A 1 126 ? -11.492 2.925 8.953 1.00 81.31 126 GLY A C 1
ATOM 950 O O . GLY A 1 126 ? -12.118 3.458 8.049 1.00 81.31 126 GLY A O 1
ATOM 951 N N . ALA A 1 127 ? -10.211 2.566 8.811 1.00 81.50 127 ALA A N 1
ATOM 952 C CA . ALA A 1 127 ? -9.471 2.810 7.567 1.00 81.50 127 ALA A CA 1
ATOM 953 C C . ALA A 1 127 ? -9.949 1.937 6.405 1.00 81.50 127 ALA A C 1
ATOM 955 O O . ALA A 1 127 ? -9.933 2.379 5.262 1.00 81.50 127 ALA A O 1
ATOM 956 N N . ALA A 1 128 ? -10.376 0.703 6.684 1.00 82.56 128 ALA A N 1
ATOM 957 C CA . ALA A 1 128 ? -10.968 -0.148 5.661 1.00 82.56 128 ALA A CA 1
ATOM 958 C C . ALA A 1 128 ? -12.291 0.451 5.155 1.00 82.56 128 ALA A C 1
ATOM 960 O O . ALA A 1 128 ? -12.534 0.464 3.954 1.00 82.56 128 ALA A O 1
ATOM 961 N N . ALA A 1 129 ? -13.118 0.998 6.053 1.00 86.88 129 ALA A N 1
ATOM 962 C CA . ALA A 1 129 ? -14.351 1.688 5.684 1.00 86.88 129 ALA A CA 1
ATOM 963 C C . ALA A 1 129 ? -14.079 2.960 4.865 1.00 86.88 129 ALA A C 1
ATOM 965 O O . ALA A 1 129 ? -14.731 3.148 3.842 1.00 86.88 129 ALA A O 1
ATOM 966 N N . GLU A 1 130 ? -13.104 3.783 5.271 1.00 84.19 130 GLU A N 1
ATOM 967 C CA . GLU A 1 130 ? -12.651 4.960 4.508 1.00 84.19 130 GLU A CA 1
ATOM 968 C C . GLU A 1 130 ? -12.255 4.566 3.075 1.00 84.19 130 GLU A C 1
ATOM 970 O O . GLU A 1 130 ? -12.796 5.116 2.120 1.00 84.19 130 GLU A O 1
ATOM 975 N N . LEU A 1 131 ? -11.418 3.533 2.910 1.00 82.56 131 LEU A N 1
ATOM 976 C CA . LEU A 1 131 ? -11.021 3.039 1.586 1.00 82.56 131 LEU A CA 1
ATOM 977 C C . LEU A 1 131 ? -12.201 2.565 0.735 1.00 82.56 131 LEU A C 1
ATOM 979 O O . LEU A 1 131 ? -12.261 2.872 -0.450 1.00 82.56 131 LEU A O 1
ATOM 983 N N . ILE A 1 132 ? -13.149 1.833 1.325 1.00 83.94 132 ILE A N 1
ATOM 984 C CA . ILE A 1 132 ? -14.334 1.352 0.602 1.00 83.94 132 ILE A CA 1
ATOM 985 C C . ILE A 1 132 ? -15.213 2.521 0.148 1.00 83.94 132 ILE A C 1
ATOM 987 O O . ILE A 1 132 ? -15.780 2.463 -0.942 1.00 83.94 132 ILE A O 1
ATOM 991 N N . ILE A 1 133 ? -15.365 3.553 0.980 1.00 83.56 133 ILE A N 1
ATOM 992 C CA . ILE A 1 133 ? -16.149 4.744 0.637 1.00 83.56 133 ILE A CA 1
ATOM 993 C C . ILE A 1 133 ? -15.474 5.488 -0.514 1.00 83.56 133 ILE A C 1
ATOM 995 O O . ILE A 1 133 ? -16.139 5.778 -1.505 1.00 83.56 133 ILE A O 1
ATOM 999 N N . ASP A 1 134 ? -14.164 5.707 -0.428 1.00 75.38 134 ASP A N 1
ATOM 1000 C CA . ASP A 1 134 ? -13.401 6.431 -1.447 1.00 75.38 134 ASP A CA 1
ATOM 1001 C C . ASP A 1 134 ? -13.320 5.684 -2.789 1.00 75.38 134 ASP A C 1
ATOM 1003 O O . ASP A 1 134 ? -13.137 6.307 -3.830 1.00 75.38 134 ASP A O 1
ATOM 1007 N N . THR A 1 135 ? -13.435 4.353 -2.805 1.00 66.88 135 THR A N 1
ATOM 1008 C CA . THR A 1 135 ? -13.475 3.541 -4.040 1.00 66.88 135 THR A CA 1
ATOM 1009 C C . THR A 1 135 ? -14.872 3.488 -4.683 1.00 66.88 135 THR A C 1
ATOM 1011 O O . THR A 1 135 ? -15.005 3.116 -5.846 1.00 66.88 135 THR A O 1
ATOM 1014 N N . ARG A 1 136 ? -15.939 3.852 -3.957 1.00 58.78 136 ARG A N 1
ATOM 1015 C CA . ARG A 1 136 ? -17.330 3.824 -4.461 1.00 58.78 136 ARG A CA 1
ATOM 1016 C C . ARG A 1 136 ? -17.806 5.140 -5.089 1.00 58.78 136 ARG A C 1
ATOM 1018 O O . ARG A 1 136 ? -18.972 5.212 -5.482 1.00 58.78 136 ARG A O 1
ATOM 1025 N N . ILE A 1 137 ? -16.948 6.154 -5.149 1.00 46.62 137 ILE A N 1
ATOM 1026 C CA . ILE A 1 137 ? -17.206 7.471 -5.750 1.00 46.62 137 ILE A CA 1
ATOM 1027 C C . ILE A 1 137 ? -16.398 7.568 -7.041 1.00 46.62 137 ILE A C 1
ATOM 1029 O O . ILE A 1 137 ? -16.974 8.041 -8.045 1.00 46.62 137 ILE A O 1
#